Protein 2D3D (pdb70)

InterPro domains:
  IPR001660 Sterile alpha motif domain [PF07647] (450-507)
  IPR001660 Sterile alpha motif domain [SM00454] (448-512)
  IPR013761 Sterile alpha motif/pointed domain superfamily [G3DSA:1.10.150.50] (436-523)
  IPR013761 Sterile alpha motif/pointed domain superfamily [SSF47769] (453-506)
  IPR037635 VTS1, SAM domain [cd09556] (448-516)
  IPR050897 SMAUG/VTS1 RNA-binding [PTHR12515] (48-511)

Sequence (83 aa):
SMNPKSLTDPKLLKNIPMWLKSLRLHHKYSDALSGTPWIELIYLDDETLEKKGVLALGARRKLLKAFGIVIDYKERDLIDRSAY

Foldseek 3Di:
DPPLCLLLPLVCLQQVLVSCVVLPNNVLCVQPRPPRSVRQLPDALVRCCVSPPVDPVSSVSSNVSSVSNVVCVVVVNRPPSSD

B-factor: mean 14.95, std 5.44, range [7.45, 38.08]

Organism: Saccharomyces cerevisiae (strain ATCC 204508 / S288c) (NCBI:txid559292)

Solvent-accessible surface area: 4916 Å² total; per-residue (Å²): 55,60,77,47,146,29,0,11,34,36,162,35,2,131,64,10,45,81,1,0,108,37,0,162,9,86,158,29,21,134,34,0,58,76,16,69,10,84,98,0,2,104,29,78,60,101,48,0,80,160,78,36,0,134,52,88,49,12,19,153,53,0,56,121,0,2,34,37,0,41,66,52,54,125,161,100,111,7,87,150,65,2,97

CATH classification: 1.10.150.50

Structure (mmCIF, N/CA/C/O backbone):
data_2D3D
#
_entry.id   2D3D
#
_cell.length_a   27.38
_cell.length_b   27.89
_cell.length_c   99.91
_cell.angle_alpha   90.00
_cell.angle_beta   90.00
_cell.angle_gamma   90.00
#
_symmetry.space_group_name_H-M   'P 21 21 21'
#
loop_
_entity.id
_entity.type
_entity.pdbx_description
1 polymer 'Vts1 protein'
2 non-polymer 'CALCIUM ION'
3 water water
#
loop_
_atom_site.group_PDB
_atom_site.id
_atom_site.type_symbol
_atom_site.label_atom_id
_atom_site.label_alt_id
_atom_site.label_comp_id
_atom_site.label_asym_id
_atom_site.label_entity_id
_atom_site.label_seq_id
_atom_site.pdbx_PDB_ins_code
_atom_site.Cartn_x
_atom_site.Cartn_y
_atom_site.Cartn_z
_atom_site.occupancy
_atom_site.B_iso_or_equiv
_atom_site.auth_seq_id
_atom_site.auth_comp_id
_atom_site.auth_asym_id
_atom_site.auth_atom_id
_atom_site.pdbx_PDB_model_num
ATOM 1 N N . SER A 1 6 ? 16.413 -7.053 9.924 1.00 30.74 441 SER A N 1
ATOM 2 C CA . SER A 1 6 ? 16.221 -6.363 11.239 1.00 30.05 441 SER A CA 1
ATOM 3 C C . SER A 1 6 ? 17.154 -5.166 11.393 1.00 29.18 441 SER A C 1
ATOM 4 O O . SER A 1 6 ? 16.935 -4.145 10.744 1.00 29.81 441 SER A O 1
ATOM 6 N N . MET A 1 7 ? 18.175 -5.289 12.249 1.00 27.64 442 MET A N 1
ATOM 7 C CA . MET A 1 7 ? 19.123 -4.200 12.540 1.00 26.08 442 MET A CA 1
ATOM 8 C C . MET A 1 7 ? 20.313 -4.259 11.582 1.00 24.80 442 MET A C 1
ATOM 9 O O . MET A 1 7 ? 21.503 -4.261 11.956 1.00 24.84 442 MET A O 1
ATOM 14 N N . ASN A 1 8 ? 19.945 -4.378 10.323 1.00 22.41 443 ASN A N 1
ATOM 15 C CA . ASN A 1 8 ? 20.804 -4.047 9.226 1.00 21.12 443 ASN A CA 1
ATOM 16 C C . ASN A 1 8 ? 20.381 -2.637 8.818 1.00 19.39 443 ASN A C 1
ATOM 17 O O . ASN A 1 8 ? 19.233 -2.417 8.396 1.00 18.15 443 ASN A O 1
ATOM 22 N N . PRO A 1 9 ? 21.277 -1.655 9.008 1.00 18.47 444 PRO A N 1
ATOM 23 C CA . PRO A 1 9 ? 20.981 -0.274 8.639 1.00 18.20 444 PRO A CA 1
ATOM 24 C C . PRO A 1 9 ? 20.507 -0.093 7.198 1.00 17.93 444 PRO A C 1
ATOM 25 O O . PRO A 1 9 ? 19.699 0.784 6.933 1.00 18.43 444 PRO A O 1
ATOM 29 N N . LYS A 1 10 ? 21.003 -0.920 6.286 1.00 17.67 445 LYS A N 1
ATOM 30 C CA . LYS A 1 10 ? 20.555 -0.877 4.885 1.00 17.70 445 LYS A CA 1
ATOM 31 C C . LYS A 1 10 ? 19.110 -1.343 4.696 1.00 16.71 445 LYS A C 1
ATOM 32 O O . LYS A 1 10 ? 18.419 -0.920 3.781 1.00 17.43 445 LYS A O 1
ATOM 38 N N . SER A 1 11 ? 18.646 -2.234 5.556 1.00 15.81 446 SER A N 1
ATOM 39 C CA . SER A 1 11 ? 17.268 -2.651 5.469 1.00 15.53 446 SER A CA 1
ATOM 40 C C . SER A 1 11 ? 16.381 -1.579 6.121 1.00 14.37 446 SER A C 1
ATOM 41 O O . SER A 1 11 ? 15.339 -1.186 5.581 1.00 14.09 446 SER A O 1
ATOM 44 N N . LEU A 1 12 ? 16.798 -1.108 7.291 1.00 12.97 447 LEU A N 1
ATOM 45 C CA . LEU A 1 12 ? 16.022 -0.110 8.027 1.00 12.01 447 LEU A CA 1
ATOM 46 C C . LEU A 1 12 ? 15.838 1.201 7.273 1.00 11.50 447 LEU A C 1
ATOM 47 O O . LEU A 1 12 ? 14.857 1.915 7.498 1.00 10.93 447 LEU A O 1
ATOM 52 N N . THR A 1 13 ? 16.797 1.527 6.399 1.00 11.73 448 THR A N 1
ATOM 53 C CA . THR A 1 13 ? 16.762 2.801 5.693 1.00 11.16 448 THR A CA 1
ATOM 54 C C . THR A 1 13 ? 16.382 2.635 4.221 1.00 11.49 448 THR A C 1
ATOM 55 O O . THR A 1 13 ? 16.418 3.609 3.484 1.00 12.28 448 THR A O 1
ATOM 59 N N . 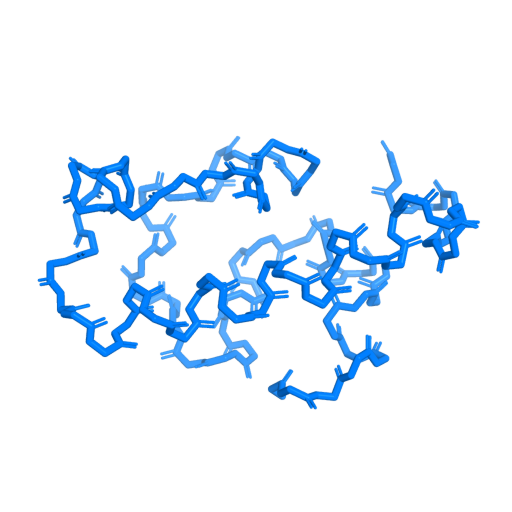ASP A 1 14 ? 15.992 1.414 3.839 1.00 11.50 449 ASP A N 1
ATOM 60 C CA . ASP A 1 14 ? 15.531 1.118 2.484 1.00 12.18 449 ASP A CA 1
ATOM 61 C C . ASP A 1 14 ? 14.289 1.968 2.201 1.00 11.38 449 ASP A C 1
ATOM 62 O O . ASP A 1 14 ? 13.295 1.855 2.916 1.00 11.39 449 ASP A O 1
ATOM 67 N N . PRO A 1 15 ? 14.333 2.830 1.163 1.00 12.05 450 PRO A N 1
ATOM 68 C CA . PRO A 1 15 ? 13.170 3.702 0.873 1.00 12.16 450 PRO A CA 1
ATOM 69 C C . PRO A 1 15 ? 11.871 2.910 0.669 1.00 12.45 450 PRO A C 1
ATOM 70 O O . PRO A 1 15 ? 10.790 3.388 1.038 1.00 12.12 450 PRO A O 1
ATOM 74 N N . LYS A 1 16 ? 11.971 1.711 0.086 1.00 12.83 451 LYS A N 1
ATOM 75 C CA . LYS A 1 16 ? 10.790 0.854 -0.107 1.00 12.88 451 LYS A CA 1
ATOM 76 C C . LYS A 1 16 ? 10.136 0.454 1.214 1.00 12.78 451 LYS A C 1
ATOM 77 O O . LYS A 1 16 ? 8.914 0.330 1.316 1.00 12.96 451 LYS A O 1
ATOM 83 N N . LEU A 1 17 ? 10.975 0.247 2.229 1.00 11.86 452 LEU A N 1
ATOM 84 C CA . LEU A 1 17 ? 10.486 -0.181 3.523 1.00 11.96 452 LEU A CA 1
ATOM 85 C C . LEU A 1 17 ? 10.041 1.026 4.333 1.00 10.50 452 LEU A C 1
ATOM 86 O O . LEU A 1 17 ? 9.021 0.971 4.997 1.00 11.05 452 LEU A O 1
ATOM 91 N N . LEU A 1 18 ? 10.790 2.128 4.279 1.00 10.18 453 LEU A N 1
ATOM 92 C CA . LEU A 1 18 ? 10.333 3.353 4.978 1.00 10.05 453 LEU A CA 1
AT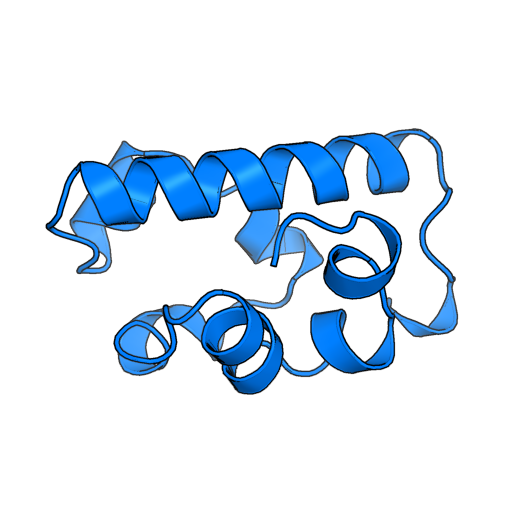OM 93 C C . LEU A 1 18 ? 8.967 3.828 4.468 1.00 10.50 453 LEU A C 1
ATOM 94 O O . LEU A 1 18 ? 8.168 4.396 5.237 1.00 11.57 453 LEU A O 1
ATOM 99 N N . LYS A 1 19 ? 8.698 3.620 3.172 1.00 10.77 454 LYS A N 1
ATOM 100 C CA . LYS A 1 19 ? 7.411 4.024 2.596 1.00 10.85 454 LYS A CA 1
ATOM 101 C C . LYS A 1 19 ? 6.335 2.944 2.792 1.00 11.06 454 LYS A C 1
ATOM 102 O O . LYS A 1 19 ? 5.199 3.104 2.348 1.00 11.80 454 LYS A O 1
ATOM 108 N N . ASN A 1 20 ? 6.671 1.867 3.502 1.00 10.84 455 ASN A N 1
ATOM 109 C CA . ASN A 1 20 ? 5.703 0.805 3.774 1.00 11.29 455 ASN A CA 1
ATOM 110 C C . ASN A 1 20 ? 5.834 0.373 5.224 1.00 10.65 455 ASN A C 1
ATOM 111 O O . ASN A 1 20 ? 6.416 -0.662 5.524 1.00 11.03 455 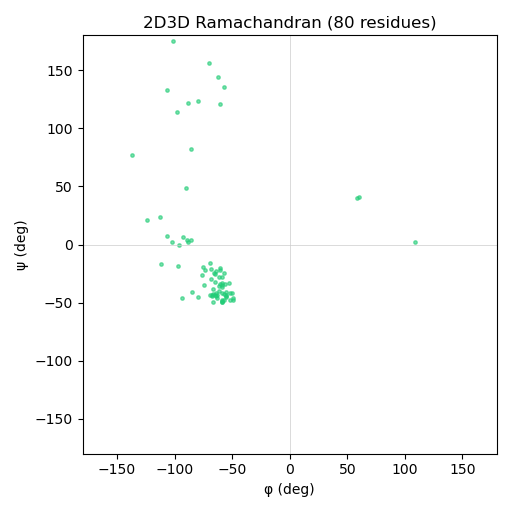ASN A O 1
ATOM 116 N N . ILE A 1 21 ? 5.296 1.183 6.123 1.00 10.93 456 ILE A N 1
ATOM 117 C CA . ILE A 1 21 ? 5.548 0.942 7.547 1.00 11.36 456 ILE A CA 1
ATOM 118 C C . ILE A 1 21 ? 5.095 -0.456 8.035 1.00 11.47 456 ILE A C 1
ATOM 119 O O . ILE A 1 21 ? 5.819 -1.105 8.809 1.00 11.19 456 ILE A O 1
ATOM 124 N N . PRO A 1 22 ? 3.918 -0.940 7.600 1.00 12.01 457 PRO A N 1
ATOM 125 C CA . PRO A 1 22 ? 3.601 -2.331 7.965 1.00 12.08 457 PRO A CA 1
ATOM 126 C C . PRO A 1 22 ? 4.722 -3.342 7.609 1.00 12.38 457 PRO A C 1
ATOM 127 O O . PRO A 1 22 ? 5.047 -4.211 8.424 1.00 13.60 457 PRO A O 1
ATOM 131 N N . MET A 1 23 ? 5.333 -3.209 6.427 1.00 11.92 458 MET A N 1
ATOM 132 C CA . MET A 1 23 ? 6.435 -4.104 6.056 1.00 11.99 458 MET A CA 1
ATOM 133 C C . MET A 1 23 ? 7.754 -3.796 6.789 1.00 11.63 458 MET A C 1
ATOM 134 O O . MET A 1 23 ? 8.528 -4.722 7.122 1.00 11.84 458 MET A O 1
ATOM 139 N N . TRP A 1 24 ? 8.003 -2.513 7.042 1.00 10.37 459 TRP A N 1
ATOM 140 C CA . TRP A 1 24 ? 9.104 -2.088 7.886 1.00 10.42 459 TRP A CA 1
ATOM 141 C C . TRP A 1 24 ? 8.981 -2.741 9.263 1.00 10.86 459 TRP A C 1
ATOM 142 O O . TRP A 1 24 ? 9.928 -3.345 9.756 1.00 11.40 459 TRP A O 1
ATOM 153 N N . LEU A 1 25 ? 7.783 -2.678 9.841 1.00 11.02 460 LEU A N 1
ATOM 154 C CA . LEU A 1 25 ? 7.550 -3.336 11.132 1.00 11.61 460 LEU A CA 1
ATOM 155 C C . LEU A 1 25 ? 7.706 -4.871 11.034 1.00 12.67 460 LEU A C 1
ATOM 156 O O . LEU A 1 25 ? 8.267 -5.517 11.924 1.00 13.72 460 LEU A O 1
ATOM 161 N N . LYS A 1 26 ? 7.195 -5.469 9.960 1.00 13.04 461 LYS A N 1
ATOM 162 C CA . LYS A 1 26 ? 7.314 -6.910 9.781 1.00 16.18 461 LYS A CA 1
ATOM 163 C C . LYS A 1 26 ? 8.775 -7.370 9.720 1.00 15.03 461 LYS A C 1
ATOM 164 O O . LYS A 1 26 ? 9.094 -8.464 10.190 1.00 15.14 461 LYS A O 1
ATOM 170 N N . SER A 1 27 ? 9.653 -6.529 9.152 1.00 15.07 462 SER A N 1
ATOM 171 C CA . SER A 1 27 ? 11.080 -6.866 9.010 1.00 16.06 462 SER A CA 1
ATOM 172 C C . SER A 1 27 ? 11.739 -7.013 10.376 1.00 15.93 462 SER A C 1
ATOM 173 O O . SER A 1 27 ? 12.784 -7.667 10.521 1.00 16.76 462 SER A O 1
ATOM 176 N N . LEU A 1 28 ? 11.123 -6.382 11.364 1.00 15.64 463 LEU A N 1
ATOM 177 C CA . LEU A 1 28 ? 11.596 -6.424 12.755 1.00 15.67 463 LEU A CA 1
ATOM 178 C C . LEU A 1 28 ? 10.788 -7.379 13.623 1.00 15.21 463 LEU A C 1
ATOM 179 O O . LEU A 1 28 ? 11.037 -7.486 14.821 1.00 15.20 463 LEU A O 1
ATOM 184 N N . ARG A 1 29 ? 9.822 -8.063 13.009 1.00 15.14 464 ARG A N 1
ATOM 185 C CA . ARG A 1 29 ? 8.857 -8.925 13.710 1.00 15.08 464 ARG A CA 1
ATOM 186 C C . ARG A 1 29 ? 8.027 -8.147 14.719 1.00 14.99 464 ARG A C 1
ATOM 187 O O . ARG A 1 29 ? 7.757 -8.624 15.846 1.00 15.51 464 ARG A O 1
ATOM 195 N N . LEU A 1 30 ? 7.628 -6.945 14.295 1.00 13.73 465 LEU A N 1
ATOM 196 C CA . LEU A 1 30 ? 6.829 -6.044 15.108 1.00 13.81 465 LEU A CA 1
ATOM 197 C 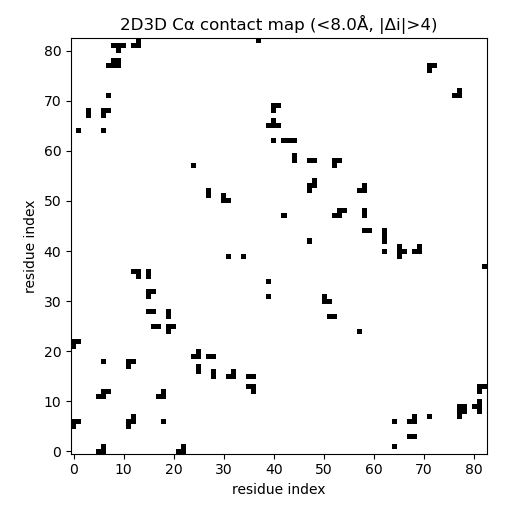C . LEU A 1 30 ? 5.536 -5.621 14.414 1.00 13.27 465 LEU A C 1
ATOM 198 O O . LEU A 1 30 ? 4.937 -4.622 14.790 1.00 12.74 465 LEU A O 1
ATOM 203 N N . HIS A 1 31 ? 5.100 -6.421 13.436 1.00 13.68 466 HIS A N 1
ATOM 204 C CA A HIS A 1 31 ? 3.904 -6.095 12.658 0.25 13.80 466 HIS A CA 1
ATOM 205 C CA B HIS A 1 31 ? 3.896 -6.117 12.654 0.25 13.59 466 HIS A CA 1
ATOM 206 C C . HIS A 1 31 ? 2.613 -6.050 13.487 1.00 14.40 466 HIS A C 1
ATOM 207 O O . HIS A 1 31 ? 1.633 -5.407 13.084 1.00 14.41 466 HIS A O 1
ATOM 220 N N . LYS A 1 32 ? 2.610 -6.695 14.6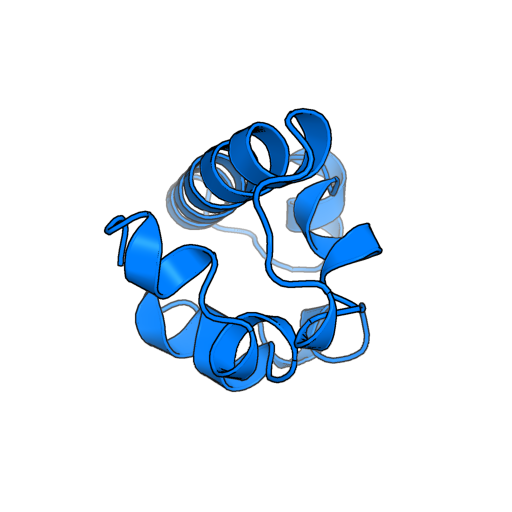61 1.00 15.70 467 LYS A N 1
ATOM 221 C CA . LYS A 1 32 ? 1.396 -6.639 15.490 1.00 18.07 467 LYS A CA 1
ATOM 222 C C . LYS A 1 32 ? 1.003 -5.221 15.913 1.00 16.57 467 LYS A C 1
ATOM 223 O O . LYS A 1 32 ? -0.154 -4.975 16.258 1.00 17.86 467 LYS A O 1
ATOM 229 N N . TYR A 1 33 ? 1.958 -4.286 15.874 1.00 15.80 468 TYR A N 1
ATOM 230 C CA . TYR A 1 33 ? 1.698 -2.893 16.204 1.00 15.65 468 TYR A CA 1
ATOM 231 C C . TYR A 1 33 ? 1.342 -2.053 14.986 1.00 15.76 468 TYR A C 1
ATOM 232 O O . TYR A 1 33 ? 1.201 -0.845 15.095 1.00 15.33 468 TYR A O 1
ATOM 241 N N . SER A 1 34 ? 1.180 -2.698 13.831 1.00 17.07 469 SER A N 1
ATOM 242 C CA . SER A 1 34 ? 0.773 -1.976 12.631 1.00 18.09 469 SER A CA 1
ATOM 243 C C . SER A 1 34 ? -0.572 -1.260 12.799 1.00 18.38 469 SER A C 1
ATOM 244 O O . SER A 1 34 ? -0.773 -0.171 12.248 1.00 18.87 469 SER A O 1
ATOM 247 N N . ASP A 1 35 ? -1.486 -1.861 13.558 1.00 19.51 470 ASP A N 1
ATOM 248 C CA . ASP A 1 35 ? -2.806 -1.264 13.812 1.00 20.85 470 ASP A CA 1
ATOM 249 C C . ASP A 1 35 ? -2.745 0.201 14.279 1.00 20.91 470 ASP A C 1
ATOM 250 O O . ASP A 1 35 ? -3.533 1.051 13.834 1.00 22.07 470 ASP A O 1
ATOM 255 N N . ALA A 1 36 ? -1.793 0.496 15.157 1.00 20.39 471 ALA A N 1
ATOM 256 C CA . ALA A 1 36 ? -1.681 1.816 15.762 1.00 20.62 471 ALA A CA 1
ATOM 257 C C . ALA A 1 36 ? -0.673 2.707 15.060 1.00 20.41 471 ALA A C 1
ATOM 258 O O . ALA A 1 36 ? -0.693 3.933 15.235 1.00 20.99 471 ALA A O 1
ATOM 260 N N . LEU A 1 37 ? 0.221 2.097 14.281 1.00 19.44 472 LEU A N 1
ATOM 261 C CA . LEU A 1 37 ? 1.362 2.827 13.742 1.00 18.56 472 LEU A CA 1
ATOM 262 C C . LEU A 1 37 ? 1.362 3.062 12.217 1.00 18.10 472 LEU A C 1
ATOM 263 O O . LEU A 1 37 ? 2.095 3.937 11.737 1.00 18.83 472 LEU A O 1
ATOM 268 N N . SER A 1 38 ? 0.536 2.314 11.481 1.00 17.60 473 SER A N 1
ATOM 269 C CA . SER A 1 38 ? 0.596 2.289 9.995 1.00 17.62 473 SER A CA 1
ATOM 270 C C . SER A 1 38 ? 0.229 3.624 9.323 1.00 16.97 473 SER A C 1
ATOM 271 O O . SER A 1 38 ? 0.600 3.866 8.153 1.00 17.15 473 SER A O 1
ATOM 274 N N . GLY A 1 39 ? -0.550 4.440 10.041 1.00 16.41 474 GLY A N 1
ATOM 275 C CA . GLY A 1 39 ? -0.936 5.793 9.599 1.00 15.60 474 GLY A CA 1
ATOM 276 C C . GLY A 1 39 ? 0.154 6.850 9.718 1.00 15.21 474 GLY A C 1
ATOM 277 O O . GLY A 1 39 ? 0.080 7.931 9.095 1.00 15.22 474 GLY A O 1
ATOM 278 N N . THR A 1 40 ? 1.163 6.558 10.544 1.00 14.52 475 THR A N 1
ATOM 279 C CA . THR A 1 40 ? 2.207 7.524 10.849 1.00 13.27 475 THR A CA 1
ATOM 280 C C . THR A 1 40 ? 3.345 7.425 9.817 1.00 12.87 475 THR A C 1
ATOM 281 O O . THR A 1 40 ? 3.939 6.348 9.677 1.00 11.48 475 THR A O 1
ATOM 285 N N . PRO A 1 41 ? 3.651 8.534 9.102 1.00 12.53 476 PRO A N 1
ATOM 286 C CA . PRO A 1 41 ? 4.707 8.419 8.081 1.00 12.73 476 PRO A CA 1
ATOM 287 C C . PRO A 1 41 ? 6.056 8.251 8.760 1.00 11.62 476 PRO A C 1
ATOM 288 O O . PRO A 1 41 ? 6.216 8.686 9.912 1.00 11.62 476 PRO A O 1
ATOM 292 N N . TRP A 1 42 ? 7.029 7.665 8.070 1.00 10.95 477 TRP A N 1
ATOM 293 C CA . TRP A 1 42 ? 8.284 7.288 8.737 1.00 10.83 477 TRP A CA 1
ATOM 294 C C . TRP A 1 42 ? 9.001 8.463 9.372 1.00 11.08 477 TRP A C 1
ATOM 295 O O . TRP A 1 42 ? 9.565 8.319 10.464 1.00 11.38 477 TRP A O 1
ATOM 306 N N . ILE A 1 43 ? 8.943 9.621 8.704 1.00 12.03 478 ILE A N 1
ATOM 307 C CA . ILE A 1 43 ? 9.598 10.854 9.169 1.00 13.90 478 ILE A CA 1
ATOM 308 C C . ILE A 1 43 ? 9.108 11.285 10.553 1.00 13.42 478 ILE A C 1
ATOM 309 O O . ILE A 1 43 ? 9.846 11.966 11.279 1.00 14.38 478 ILE A O 1
ATOM 314 N N . GLU A 1 44 ? 7.858 10.918 10.876 1.00 12.38 479 GLU A N 1
ATOM 315 C CA . GLU A 1 44 ? 7.226 11.192 12.173 1.00 13.08 479 GLU A CA 1
ATOM 316 C C . GLU A 1 44 ? 7.420 9.997 13.116 1.00 12.39 479 GLU A C 1
ATOM 317 O O . GLU A 1 44 ? 7.776 10.168 14.303 1.00 13.45 479 GLU A O 1
ATOM 323 N N . LEU A 1 45 ? 7.175 8.797 12.584 1.00 11.65 480 LEU A N 1
ATOM 324 C CA . LEU A 1 45 ? 7.286 7.535 13.324 1.00 10.72 480 LEU A CA 1
ATOM 325 C C . LEU A 1 45 ? 8.620 7.416 14.098 1.00 9.45 480 LEU A C 1
ATOM 326 O O . LEU A 1 45 ? 8.635 7.071 15.312 1.00 10.22 480 LEU A O 1
ATOM 331 N N . ILE A 1 46 ? 9.731 7.705 13.420 1.00 8.40 481 ILE A N 1
ATOM 332 C CA . ILE A 1 46 ? 11.049 7.412 14.016 1.00 8.08 481 ILE A CA 1
ATOM 333 C C . ILE A 1 46 ? 11.394 8.294 15.206 1.00 8.97 481 ILE A C 1
ATOM 334 O O . ILE A 1 46 ? 12.317 7.963 15.967 1.00 8.56 481 ILE A O 1
ATOM 339 N N . TYR A 1 47 ? 10.664 9.389 15.362 1.00 9.41 482 TYR A N 1
ATOM 340 C CA . TYR A 1 47 ? 10.905 10.304 16.472 1.00 10.61 482 TYR A CA 1
ATOM 341 C C . TYR A 1 47 ? 9.993 10.055 17.663 1.00 10.93 482 TYR A C 1
ATOM 342 O O . TYR A 1 47 ? 10.115 10.750 18.667 1.00 11.13 482 TYR A O 1
ATOM 351 N N . LEU A 1 48 ? 9.094 9.069 17.562 1.00 11.04 483 LEU A N 1
ATOM 352 C CA . LEU A 1 48 ? 8.213 8.753 18.705 1.00 11.34 483 LEU A CA 1
ATOM 353 C C . LEU A 1 48 ? 9.057 8.298 19.890 1.00 11.34 483 LEU A C 1
ATOM 354 O O . LEU A 1 48 ? 10.103 7.667 19.719 1.00 11.48 483 LEU A O 1
ATOM 359 N N . ASP A 1 49 ? 8.627 8.658 21.092 1.00 11.23 484 ASP A N 1
ATOM 360 C CA . ASP A 1 49 ? 9.379 8.254 22.277 1.00 11.80 484 ASP A CA 1
ATOM 361 C C . ASP A 1 49 ? 8.743 7.053 23.000 1.00 11.04 484 ASP A C 1
ATOM 362 O O . ASP A 1 49 ? 7.679 6.555 22.607 1.00 10.06 484 ASP A O 1
ATOM 367 N N . ASP A 1 50 ? 9.428 6.574 24.037 1.00 10.82 485 ASP A N 1
ATOM 368 C CA . ASP A 1 50 ? 9.009 5.407 24.777 1.00 10.37 485 ASP A CA 1
ATOM 369 C C . ASP A 1 50 ? 7.577 5.568 25.302 1.00 10.84 485 ASP A C 1
ATOM 370 O O . ASP A 1 50 ? 6.756 4.631 25.179 1.00 11.25 485 ASP A O 1
ATOM 375 N N . GLU A 1 51 ? 7.289 6.757 25.847 1.00 11.65 486 GLU A N 1
ATOM 376 C CA . GLU A 1 51 ? 6.005 7.024 26.499 1.00 11.39 486 GLU A CA 1
ATOM 377 C C . GLU A 1 51 ? 4.887 6.987 25.460 1.00 11.37 486 GLU A C 1
ATOM 378 O O . GLU A 1 51 ? 3.819 6.414 25.701 1.00 10.86 486 GLU A O 1
ATOM 384 N N . THR A 1 52 ? 5.157 7.586 24.300 1.00 10.49 487 THR A N 1
ATOM 385 C CA . THR A 1 52 ? 4.158 7.639 23.237 1.00 11.12 487 THR A CA 1
ATOM 386 C C . THR A 1 52 ? 3.890 6.237 22.671 1.00 10.96 487 THR A C 1
ATOM 387 O O . THR A 1 52 ? 2.725 5.854 22.466 1.00 11.37 487 THR A O 1
ATOM 391 N N . LEU A 1 53 ? 4.962 5.462 22.440 1.00 10.98 488 LEU A N 1
ATOM 392 C CA . LEU A 1 53 ? 4.818 4.074 22.010 1.00 10.48 488 LEU A CA 1
ATOM 393 C C . LEU A 1 53 ? 3.946 3.266 22.971 1.00 11.12 488 LEU A C 1
ATOM 394 O O . LEU A 1 53 ? 3.076 2.523 22.527 1.00 10.51 488 LEU A O 1
ATOM 399 N N . GLU A 1 54 ? 4.171 3.411 24.288 1.00 11.02 489 GLU A N 1
ATOM 400 C CA . GLU A 1 54 ? 3.381 2.646 25.258 1.00 12.80 489 GLU A CA 1
ATOM 401 C C . GLU A 1 54 ? 1.915 3.081 25.174 1.00 12.45 489 GLU A C 1
ATOM 402 O O . GLU A 1 54 ? 1.005 2.252 25.171 1.00 13.28 489 GLU A O 1
ATOM 408 N N . LYS A 1 55 ? 1.704 4.389 25.080 1.00 12.47 490 LYS A N 1
ATOM 409 C CA . LYS A 1 55 ? 0.359 4.952 25.014 1.00 12.47 490 LYS A CA 1
ATOM 410 C C . LYS A 1 55 ? -0.375 4.520 23.739 1.00 13.45 490 LYS A C 1
ATOM 411 O O . LYS A 1 55 ? -1.615 4.502 23.695 1.00 13.70 490 LYS A O 1
ATOM 417 N N . LYS A 1 56 ? 0.400 4.191 22.699 1.00 13.37 491 LYS A N 1
ATOM 418 C CA . LYS A 1 56 ? -0.170 3.720 21.426 1.00 14.92 491 LYS A CA 1
ATOM 419 C C . LYS A 1 56 ? -0.372 2.204 21.379 1.00 14.48 491 LYS A C 1
ATOM 420 O O . LYS A 1 56 ? -0.827 1.658 20.369 1.00 16.11 491 LYS A O 1
ATOM 426 N N . GLY A 1 57 ? -0.056 1.510 22.469 1.00 12.82 492 GLY A N 1
ATOM 427 C CA . GLY A 1 57 ? -0.320 0.079 22.537 1.00 12.68 492 GLY A CA 1
ATOM 428 C C . GLY A 1 57 ? 0.883 -0.837 22.489 1.00 11.90 492 GLY A C 1
ATOM 429 O O . GLY A 1 57 ? 0.735 -2.061 22.470 1.00 11.42 492 GLY A O 1
ATOM 430 N N . VAL A 1 58 ? 2.084 -0.264 22.429 1.00 11.07 493 VAL A N 1
ATOM 431 C CA . VAL A 1 58 ? 3.262 -1.106 22.476 1.00 11.21 493 VAL A CA 1
ATOM 432 C C . VAL A 1 58 ? 3.567 -1.320 23.965 1.00 11.35 493 VAL A C 1
ATOM 433 O O . VAL A 1 58 ? 4.386 -0.619 24.556 1.00 11.77 493 VAL A O 1
ATOM 437 N N . LEU A 1 59 ? 2.857 -2.269 24.563 1.00 11.97 494 LEU A N 1
ATOM 438 C CA . LEU A 1 59 ? 2.911 -2.465 26.009 1.00 12.47 494 LEU A CA 1
ATOM 439 C C . LEU A 1 59 ? 4.183 -3.174 26.487 1.00 12.52 494 LEU A C 1
ATOM 440 O O . LEU A 1 59 ? 4.569 -3.049 27.671 1.00 13.19 494 LEU A O 1
ATOM 445 N N . ALA A 1 60 ? 4.793 -3.984 25.619 1.00 12.29 495 ALA A N 1
ATOM 446 C CA . ALA A 1 60 ? 5.982 -4.737 26.024 1.00 11.77 495 ALA A CA 1
ATOM 447 C C . ALA A 1 60 ? 7.245 -3.856 25.989 1.00 11.26 495 ALA A C 1
ATOM 448 O O . ALA A 1 60 ? 7.623 -3.300 24.927 1.00 10.38 495 ALA A O 1
ATOM 450 N N . LEU A 1 61 ? 7.923 -3.772 27.135 1.00 11.55 496 LEU A N 1
ATOM 451 C CA . LEU A 1 61 ? 9.193 -3.052 27.244 1.00 11.07 496 LEU A CA 1
ATOM 452 C C . LEU A 1 61 ? 10.181 -3.446 26.152 1.00 10.94 496 LEU A C 1
ATOM 453 O O . LEU A 1 61 ? 10.794 -2.565 25.549 1.00 12.22 496 LEU A O 1
ATOM 458 N N . GLY A 1 62 ? 10.324 -4.753 25.911 1.00 11.24 497 GLY A N 1
ATOM 459 C CA . GLY A 1 62 ? 11.237 -5.275 24.869 1.00 10.63 497 GLY A CA 1
ATOM 460 C C . GLY A 1 62 ? 10.937 -4.722 23.486 1.00 11.23 497 GLY A C 1
ATOM 461 O O . GLY A 1 62 ? 11.849 -4.323 22.728 1.00 11.69 497 GLY A O 1
ATOM 462 N N . ALA A 1 63 ? 9.648 -4.671 23.179 1.00 11.29 498 ALA A N 1
ATOM 463 C CA . ALA A 1 63 ? 9.180 -4.208 21.877 1.00 11.19 498 ALA A CA 1
ATOM 464 C C . ALA A 1 63 ? 9.470 -2.715 21.732 1.00 11.19 498 ALA A C 1
ATOM 465 O O . ALA A 1 63 ? 9.985 -2.284 20.697 1.00 10.87 498 ALA A O 1
ATOM 467 N N . ARG A 1 64 ? 9.191 -1.921 22.781 1.00 9.98 499 ARG A N 1
ATOM 468 C CA . ARG A 1 64 ? 9.490 -0.490 22.720 1.00 10.02 499 ARG A CA 1
ATOM 469 C C . ARG A 1 64 ? 10.978 -0.282 22.534 1.00 10.32 499 ARG A C 1
ATOM 470 O O . ARG A 1 64 ? 11.380 0.589 21.754 1.00 10.00 499 ARG A O 1
ATOM 478 N N . ARG A 1 65 ? 11.793 -1.088 23.217 1.00 9.56 500 ARG A N 1
ATOM 479 C CA . ARG A 1 65 ? 13.251 -0.912 23.134 1.00 9.42 500 ARG A CA 1
ATOM 480 C C . ARG A 1 65 ? 13.745 -1.242 21.730 1.00 9.76 500 ARG A C 1
ATOM 481 O O . ARG A 1 65 ? 14.644 -0.564 21.213 1.00 10.45 500 ARG A O 1
ATOM 489 N N . LYS A 1 66 ? 13.155 -2.273 21.124 1.00 9.66 501 LYS A N 1
ATOM 490 C CA . LYS A 1 66 ? 13.594 -2.688 19.785 1.00 10.22 501 LYS A CA 1
ATOM 491 C C . LYS A 1 66 ? 13.198 -1.627 18.754 1.00 10.27 501 LYS A C 1
ATOM 492 O O . LYS A 1 66 ? 13.999 -1.243 17.881 1.00 10.44 501 LYS A O 1
ATOM 498 N N . LEU A 1 67 ? 11.973 -1.123 18.878 1.00 8.92 502 LEU A N 1
ATOM 499 C CA . LEU A 1 67 ? 11.526 -0.020 18.005 1.00 9.89 502 LEU A CA 1
ATOM 500 C C . LEU A 1 67 ? 12.429 1.197 18.158 1.00 9.59 502 LEU A C 1
ATOM 501 O O . LEU A 1 67 ? 12.924 1.722 17.169 1.00 10.55 502 LEU A O 1
ATOM 506 N N . LEU A 1 68 ? 12.695 1.613 19.397 1.00 9.79 503 LEU A N 1
ATOM 507 C CA . LEU A 1 68 ? 13.495 2.818 19.621 1.00 9.19 503 LEU A CA 1
ATOM 508 C C . LEU A 1 68 ? 14.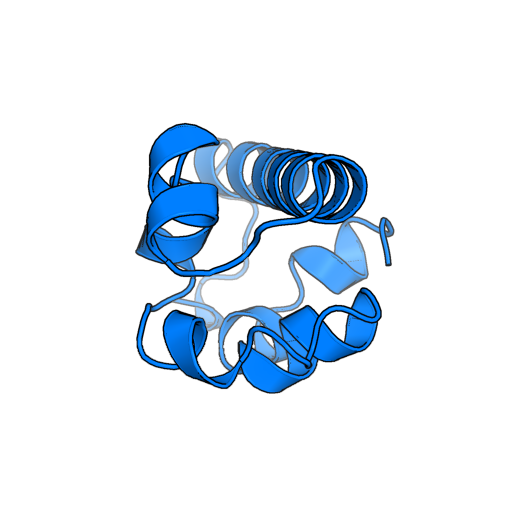940 2.643 19.116 1.00 10.20 503 LEU A C 1
ATOM 509 O O . LEU A 1 68 ? 15.540 3.611 18.627 1.00 10.16 503 LEU A O 1
ATOM 514 N N . LYS A 1 69 ? 15.463 1.414 19.184 1.00 9.39 504 LYS A N 1
ATOM 515 C CA . LYS A 1 6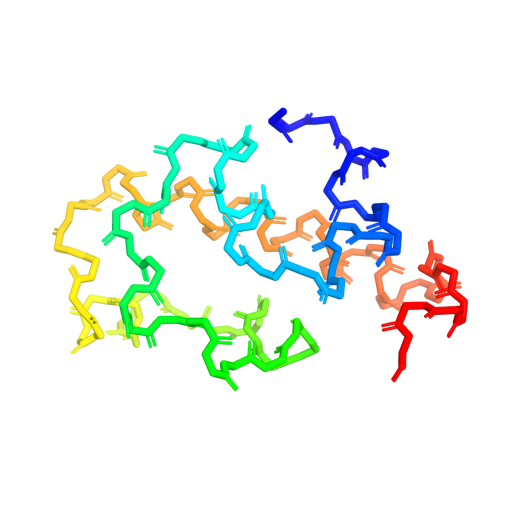9 ? 16.799 1.111 18.628 1.00 10.08 504 LYS A CA 1
ATOM 516 C C . LYS A 1 69 ? 16.775 1.252 17.110 1.00 10.40 504 LYS A C 1
ATOM 517 O O . LYS A 1 69 ? 17.651 1.910 16.540 1.00 11.34 504 LYS A O 1
ATOM 523 N N . ALA A 1 70 ? 15.784 0.634 16.475 1.00 10.16 505 ALA A N 1
ATOM 524 C CA . ALA A 1 70 ? 15.634 0.756 15.009 1.00 9.91 505 ALA A CA 1
ATOM 525 C C . ALA A 1 70 ? 15.462 2.232 14.611 1.00 9.65 505 ALA A C 1
ATOM 526 O O . ALA A 1 70 ? 16.122 2.739 13.695 1.00 9.83 505 ALA A O 1
ATOM 528 N N . PHE A 1 71 ? 14.568 2.932 15.307 1.00 9.16 506 PHE A N 1
ATOM 529 C CA . PHE A 1 71 ? 14.352 4.352 15.061 1.00 9.46 506 PHE A CA 1
ATOM 530 C C . PHE A 1 71 ? 15.671 5.132 15.104 1.00 9.52 506 PHE A C 1
ATOM 531 O O . PHE A 1 71 ? 15.943 5.957 14.249 1.00 10.41 506 PHE A O 1
ATOM 539 N N . GLY A 1 72 ? 16.470 4.888 16.145 1.00 9.34 507 GLY A N 1
ATOM 540 C CA . GLY A 1 72 ? 17.752 5.582 16.306 1.00 9.30 507 GLY A CA 1
ATOM 541 C C . GLY A 1 72 ? 18.680 5.447 15.114 1.00 9.49 507 GLY A C 1
ATOM 542 O O . GLY A 1 72 ? 19.339 6.420 14.702 1.00 9.64 507 GLY A O 1
ATOM 543 N N . ILE A 1 73 ? 18.726 4.241 14.560 1.00 8.77 508 ILE A N 1
ATOM 544 C CA . ILE A 1 73 ? 19.548 3.984 13.353 1.00 9.93 508 ILE A CA 1
ATOM 545 C C . ILE A 1 73 ? 19.027 4.833 12.178 1.00 10.41 508 ILE A C 1
ATOM 546 O O . ILE A 1 73 ? 19.812 5.471 11.436 1.00 10.79 508 ILE A O 1
ATOM 551 N N . VAL A 1 74 ? 17.711 4.839 11.999 1.00 10.30 509 VAL A N 1
ATOM 552 C CA . VAL A 1 74 ? 17.120 5.644 10.902 1.00 10.55 509 VAL A CA 1
ATOM 553 C C . VAL A 1 74 ? 17.371 7.155 11.126 1.00 10.53 509 VAL A C 1
ATOM 554 O O . VAL A 1 74 ? 17.773 7.889 10.216 1.00 11.15 509 VAL A O 1
ATOM 558 N N . ILE A 1 75 ? 17.179 7.613 12.361 1.00 9.63 510 ILE A N 1
ATOM 559 C CA . ILE A 1 75 ? 17.438 9.010 12.698 1.00 9.27 510 ILE A CA 1
ATOM 560 C C . ILE A 1 75 ? 18.869 9.431 12.348 1.00 9.58 510 ILE A C 1
ATOM 561 O O . ILE A 1 75 ? 19.076 10.525 11.792 1.00 9.90 510 ILE A O 1
ATOM 566 N N . ASP A 1 76 ? 19.832 8.565 12.672 1.00 9.91 511 ASP A N 1
ATOM 567 C CA . ASP A 1 76 ? 21.242 8.856 12.406 1.00 11.45 511 ASP A CA 1
ATOM 568 C C . ASP A 1 76 ? 21.454 9.097 10.906 1.00 11.26 511 ASP A C 1
ATOM 569 O O . ASP A 1 76 ? 22.073 10.082 10.506 1.00 11.84 511 ASP A O 1
ATOM 574 N N . TYR A 1 77 ? 20.942 8.191 10.080 1.00 10.37 512 TYR A N 1
ATOM 575 C CA . TYR A 1 77 ? 21.065 8.356 8.618 1.00 10.85 512 TYR A CA 1
ATOM 576 C C . TYR A 1 77 ? 20.311 9.614 8.158 1.00 11.22 512 TYR A C 1
ATOM 577 O O . TYR A 1 77 ? 20.830 10.425 7.383 1.00 10.98 512 TYR A O 1
ATOM 586 N N . LYS A 1 78 ? 19.110 9.816 8.677 1.00 11.00 513 LYS A N 1
ATOM 587 C CA . LYS A 1 78 ? 18.314 10.975 8.279 1.00 11.48 513 LYS A CA 1
ATOM 588 C C . LYS A 1 78 ? 19.040 12.282 8.580 1.00 11.87 513 LYS A C 1
ATOM 589 O O . LYS A 1 78 ? 19.139 13.154 7.731 1.00 11.67 513 LYS A O 1
ATOM 595 N N . GLU A 1 79 ? 19.555 12.409 9.800 1.00 12.57 514 GLU A N 1
ATOM 596 C CA . GLU A 1 79 ? 20.170 13.657 10.208 1.00 14.31 514 GLU A CA 1
ATOM 597 C C . GLU A 1 79 ? 21.490 13.950 9.468 1.00 13.59 514 GLU A C 1
ATOM 598 O O . GLU A 1 79 ? 21.908 15.105 9.381 1.00 15.03 514 GLU A O 1
ATOM 604 N N . ARG A 1 80 ? 22.109 12.910 8.917 1.00 12.44 515 ARG A N 1
ATOM 605 C CA . ARG A 1 80 ? 23.284 13.066 8.042 1.00 13.12 515 ARG A CA 1
ATOM 606 C C . ARG A 1 80 ? 22.881 13.229 6.561 1.00 13.33 515 ARG A C 1
ATOM 607 O O . ARG A 1 80 ? 23.754 13.291 5.685 1.00 13.92 515 ARG A O 1
ATOM 615 N N . ASP A 1 81 ? 21.580 13.290 6.294 1.00 13.10 516 ASP A N 1
ATOM 616 C CA . ASP A 1 81 ? 21.039 13.351 4.910 1.00 14.23 516 ASP A CA 1
ATOM 617 C C . ASP A 1 81 ? 21.464 12.131 4.051 1.00 12.77 516 ASP A C 1
ATOM 618 O O . ASP A 1 81 ? 21.780 12.264 2.837 1.00 13.12 516 ASP A O 1
ATOM 623 N N . LEU A 1 82 ? 21.464 10.951 4.682 1.00 12.36 517 LEU A N 1
ATOM 624 C CA . LEU A 1 82 ? 21.904 9.722 4.033 1.00 11.83 517 LEU A CA 1
ATOM 625 C C . LEU A 1 82 ? 20.747 8.757 3.829 1.00 11.62 517 LEU A C 1
ATOM 626 O O . LEU A 1 82 ? 20.958 7.572 3.712 1.00 13.20 517 LEU A O 1
ATOM 631 N N . ILE A 1 83 ? 19.522 9.282 3.777 1.00 11.58 518 ILE A N 1
ATOM 632 C CA . ILE A 1 83 ? 18.383 8.481 3.352 1.00 11.59 518 ILE A CA 1
ATOM 633 C C . ILE A 1 83 ? 18.006 8.938 1.951 1.00 10.71 518 ILE A C 1
ATOM 634 O O . ILE A 1 83 ? 17.898 10.148 1.691 1.00 10.31 518 ILE A O 1
ATOM 639 N N . ASP A 1 84 ? 17.808 7.971 1.056 1.00 11.98 519 ASP A N 1
ATOM 640 C CA . ASP A 1 84 ? 17.538 8.302 -0.335 1.00 12.93 519 ASP A CA 1
ATOM 641 C C . ASP A 1 84 ? 16.309 9.202 -0.414 1.00 12.60 519 ASP A C 1
ATOM 642 O O . ASP A 1 84 ? 15.303 8.965 0.266 1.00 12.70 519 ASP A O 1
ATOM 647 N N . ARG A 1 85 ? 16.403 10.244 -1.233 1.00 11.65 520 ARG A N 1
ATOM 648 C CA . ARG A 1 85 ? 15.304 11.211 -1.378 1.00 13.10 520 ARG A CA 1
ATOM 649 C C . ARG A 1 85 ? 13.985 10.552 -1.818 1.00 12.56 520 ARG A 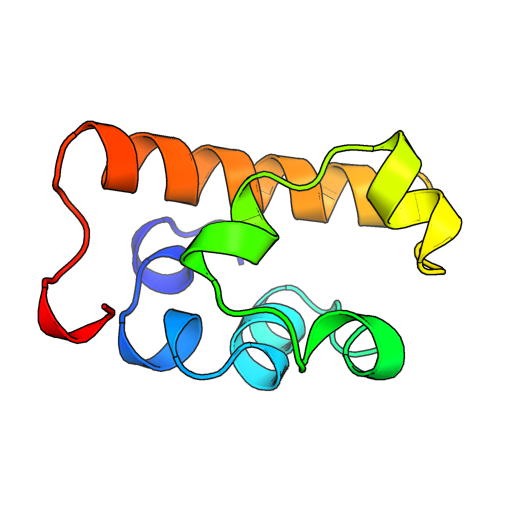C 1
ATOM 650 O O . ARG A 1 85 ? 12.903 11.085 -1.525 1.00 13.11 520 ARG A O 1
ATOM 658 N N . SER A 1 86 ? 14.067 9.392 -2.485 1.00 12.79 521 SER A N 1
ATOM 659 C CA . SER A 1 86 ? 12.874 8.635 -2.917 1.00 13.42 521 SER A CA 1
ATOM 660 C C . SER A 1 86 ? 11.998 8.210 -1.737 1.00 12.71 521 SER A C 1
ATOM 661 O O . SER A 1 86 ? 10.818 7.937 -1.908 1.00 12.91 521 SER A O 1
ATOM 664 N N . ALA A 1 87 ? 12.590 8.149 -0.551 1.00 12.00 522 ALA A N 1
ATOM 665 C CA . ALA A 1 87 ? 11.839 7.759 0.666 1.00 11.84 522 ALA A CA 1
ATOM 666 C C . ALA A 1 87 ? 10.904 8.857 1.162 1.00 12.49 522 ALA A C 1
ATOM 667 O O . ALA A 1 87 ? 9.940 8.573 1.897 1.00 12.80 522 ALA A O 1
ATOM 669 N N . TYR A 1 88 ? 11.183 10.103 0.790 1.00 12.76 523 TYR A N 1
ATOM 670 C CA . TYR A 1 88 ? 10.453 11.241 1.369 1.00 14.24 523 TYR A CA 1
ATOM 671 C C . TYR A 1 88 ? 9.126 11.497 0.664 1.00 15.24 523 TYR A C 1
ATOM 672 O O . TYR A 1 88 ? 8.277 12.219 1.215 1.00 16.99 523 TYR A O 1
#

Secondary structure (DSSP, 8-state):
---HHHHT-HHHHT-HHHHHHHTT-GGGHHHHTTS-HHHHTT--HHHHHHTT---HHHHHHHHHHHHHHHHHHHTT-S-GGG-

Radius of gyration: 11.63 Å; Cα contacts (8 Å, |Δi|>4): 90; chains: 1; bounding box: 26×23×30 Å

GO terms:
  GO:0070336 flap-structured DNA binding (F, IDA)
  GO:0000932 P-body (C, IDA)
  GO:0005634 nucleus (C, IDA)
  GO:0005829 cytosol (C, IDA)
  GO:0003723 RNA binding (F, IDA)
  GO:0051054 positive regulation of DNA metabolic process (P, IDA)
  GO:0000956 nuclear-transcribed mRNA catabolic process (P, IMP)
  GO:0000289 nuclear-transcribed mRNA poly(A) tail shortening (P, IMP)
  GO:0051054 positive regulation of DNA metabolic process (P, IPI)
  GO:0000289 nuclear-transcribed mRNA poly(A) tail shortening (P, IPI)

Nearest PDB structures (foldseek):
  2d3d-assembly1_A  TM=1.012E+00  e=2.133E-11  Saccharomyces cerevisiae
  2ese-assembly1_A  TM=9.548E-01  e=2.523E-08  Saccharomyces cerevisiae
  2es6-assembly1_A  TM=9.389E-01  e=1.664E-08  Saccharomyces cerevisiae
  2fe9-assembly1_A  TM=9.205E-01  e=1.097E-08  Saccharomyces cerevisiae
  2b6g-assembly1_A  TM=9.645E-01  e=4.710E-08  Saccharomyces cerevisiae